Protein AF-A0A7S3YVE0-F1 (afdb_monomer_lite)

Foldseek 3Di:
DDDDDDDDPPPPPDDDVCVVCLVPCCLQDLVSLLVVLVVVLVVVVVPDDVQLVDDPPDDPVSVVVSLVVSLVSSLVSLLLSLVVSVVSPHDPVSSLVSSVVVCVVSVHDPVSNVVSVVSNVVVPDDPPPDPDDDPPPPQPPDRPPPDPDDPPDDDDDDDDDDDDDDDDDDDDDDDDDDDDDDDD

InterPro domains:
  IPR039872 Uncharacterized protein KIAA0513 [PTHR13663] (9-118)

Organism: NCBI:txid91324

Sequence (184 aa):
AEGGGGQSDEKEKKVFLQRLIKPHPIWKDSRFWNQSIHETFAAELARLPKAQLTHRWCTDEEQAEALGLQQKMLFGVLASFQHNMRGFGLDAVTTQSIINGVCEVYNMDDTQIKTLVSLAELAKSPSSHRASNTNDDDYKAGMILETVRDPNETPRVSKGAEDGTKDGGTPVVSAVPAVPAREG

Radius of gyration: 26.63 Å; chains: 1; bounding box: 78×43×83 Å

Structure (mmCIF, N/CA/C/O backbone):
data_AF-A0A7S3YVE0-F1
#
_entry.id   AF-A0A7S3YVE0-F1
#
loop_
_atom_site.group_PDB
_atom_site.id
_atom_site.type_symbol
_atom_site.label_atom_id
_atom_site.label_alt_id
_atom_site.label_comp_id
_atom_site.label_asym_id
_atom_site.label_entity_id
_atom_site.label_seq_id
_atom_site.pdbx_PDB_ins_code
_atom_site.Cartn_x
_atom_site.Cartn_y
_atom_site.Cartn_z
_atom_site.occupancy
_atom_site.B_iso_or_equiv
_atom_site.auth_seq_id
_atom_site.auth_comp_id
_atom_site.auth_asym_id
_atom_site.auth_atom_id
_atom_site.pdbx_PDB_model_num
ATOM 1 N N . ALA A 1 1 ? -64.306 1.620 29.312 1.00 37.78 1 ALA A N 1
ATOM 2 C CA . ALA A 1 1 ? -63.675 1.710 27.985 1.00 37.78 1 ALA A CA 1
ATOM 3 C C . ALA A 1 1 ? -62.620 2.804 28.092 1.00 37.78 1 ALA A C 1
ATOM 5 O O . ALA A 1 1 ? -62.988 3.965 28.189 1.00 37.78 1 ALA A O 1
ATOM 6 N N . GLU A 1 2 ? -61.371 2.496 28.458 1.00 39.56 2 GLU A N 1
ATOM 7 C CA . GLU A 1 2 ? -60.354 1.798 27.632 1.00 39.56 2 GLU A CA 1
ATOM 8 C C . GLU A 1 2 ? -60.203 2.493 26.275 1.00 39.56 2 GLU A C 1
ATOM 10 O O . GLU A 1 2 ? -61.189 2.667 25.575 1.00 39.56 2 GLU A O 1
ATOM 15 N N . GLY A 1 3 ? -59.044 2.925 25.802 1.00 36.84 3 GLY A N 1
ATOM 16 C CA . GLY A 1 3 ? -57.682 2.957 26.310 1.00 36.84 3 GLY A CA 1
ATOM 17 C C . GLY A 1 3 ? -56.897 3.696 25.223 1.00 36.84 3 GLY A C 1
ATOM 18 O O . GLY A 1 3 ? -56.950 3.311 24.057 1.00 36.84 3 GLY A O 1
ATOM 19 N N . GLY A 1 4 ? -56.262 4.816 25.567 1.00 34.88 4 GLY A N 1
ATOM 20 C CA . GLY A 1 4 ? -55.491 5.625 24.623 1.00 34.88 4 GLY A CA 1
ATOM 21 C C . GLY A 1 4 ? -54.134 4.982 24.370 1.00 34.88 4 GLY A C 1
ATOM 22 O O . GLY A 1 4 ? -53.184 5.249 25.101 1.00 34.88 4 GLY A O 1
ATOM 23 N N . GLY A 1 5 ? -54.059 4.101 23.373 1.00 35.88 5 GLY A N 1
ATOM 24 C CA . GLY A 1 5 ? -52.810 3.500 22.915 1.00 35.88 5 GLY A CA 1
ATOM 25 C C . GLY A 1 5 ? -51.939 4.537 22.214 1.00 35.88 5 GLY A C 1
ATOM 26 O O . GLY A 1 5 ? -52.222 4.931 21.085 1.00 35.88 5 GLY A O 1
ATOM 27 N N . GLY A 1 6 ? -50.877 4.975 22.890 1.00 41.22 6 GLY A N 1
ATOM 28 C CA . GLY A 1 6 ? -49.778 5.696 22.264 1.00 41.22 6 GLY A CA 1
ATOM 29 C C . GLY A 1 6 ? -49.027 4.764 21.318 1.00 41.22 6 GLY A C 1
ATOM 30 O O . GLY A 1 6 ? -48.371 3.827 21.763 1.00 41.22 6 GLY A O 1
ATOM 31 N N . GLN A 1 7 ? -49.117 5.022 20.017 1.00 39.91 7 GLN A N 1
ATOM 32 C CA . GLN A 1 7 ? -48.156 4.498 19.054 1.00 39.91 7 GLN A CA 1
ATOM 33 C C . GLN A 1 7 ? -46.976 5.464 19.015 1.00 39.91 7 GLN A C 1
ATOM 35 O O . GLN A 1 7 ? -47.023 6.524 18.398 1.00 39.91 7 GLN A O 1
ATOM 40 N N . SER A 1 8 ? -45.926 5.114 19.751 1.00 42.72 8 SER A N 1
ATOM 41 C CA . SER A 1 8 ? -44.599 5.677 19.559 1.00 42.72 8 SER A CA 1
ATOM 42 C C . SER A 1 8 ? -44.063 5.200 18.211 1.00 42.72 8 SER A C 1
ATOM 44 O O . SER A 1 8 ? -43.774 4.015 18.048 1.00 42.72 8 SER A O 1
ATOM 46 N N . ASP A 1 9 ? -43.919 6.128 17.266 1.00 45.88 9 ASP A N 1
ATOM 47 C CA . ASP A 1 9 ? -43.074 5.985 16.081 1.00 45.88 9 ASP A CA 1
ATOM 48 C C . ASP A 1 9 ? -41.618 5.729 16.520 1.00 45.88 9 ASP A C 1
ATOM 50 O O . ASP A 1 9 ? -40.796 6.648 16.615 1.00 45.88 9 ASP A O 1
ATOM 54 N N . GLU A 1 10 ? -41.266 4.473 16.803 1.00 52.66 10 GLU A N 1
ATOM 55 C CA . GLU A 1 10 ? -39.871 4.036 16.815 1.00 52.66 10 GLU A CA 1
ATOM 56 C C . GLU A 1 10 ? -39.367 4.040 15.371 1.00 52.66 10 GLU A C 1
ATOM 58 O O . GLU A 1 10 ? -39.372 3.038 14.663 1.00 52.66 10 GLU A O 1
ATOM 63 N N . LYS A 1 11 ? -38.931 5.217 14.914 1.00 57.25 11 LYS A N 1
ATOM 64 C CA . LYS A 1 11 ? -38.094 5.344 13.722 1.00 57.25 11 LYS A CA 1
ATOM 65 C C . LYS A 1 11 ? -36.897 4.415 13.905 1.00 57.25 11 LYS A C 1
ATOM 67 O O . LYS A 1 11 ? -36.036 4.701 14.740 1.00 57.25 11 LYS A O 1
ATOM 72 N N . GLU A 1 12 ? -36.846 3.330 13.134 1.00 62.41 12 GLU A N 1
ATOM 73 C CA . GLU A 1 12 ? -35.699 2.427 13.068 1.00 62.41 12 GLU A CA 1
ATOM 74 C C . GLU A 1 12 ? -34.417 3.256 12.937 1.00 62.41 12 GLU A C 1
ATOM 76 O O . GLU A 1 12 ? -34.160 3.922 11.926 1.00 62.41 12 GLU A O 1
ATOM 81 N N . LYS A 1 13 ? -33.622 3.279 14.008 1.00 73.62 13 LYS A N 1
ATOM 82 C CA . LYS A 1 13 ? -32.358 4.006 14.024 1.00 73.62 13 LYS A CA 1
ATOM 83 C C . LYS A 1 13 ? -31.424 3.300 13.051 1.00 73.62 13 LYS A C 1
ATOM 85 O O . LYS A 1 13 ? -30.940 2.209 13.337 1.00 73.62 13 LYS A O 1
ATOM 90 N N . LYS A 1 14 ? -31.165 3.922 11.901 1.00 79.38 14 LYS A N 1
ATOM 91 C CA . LYS A 1 14 ? -30.161 3.447 10.943 1.00 79.38 14 LYS A CA 1
ATOM 92 C C . LYS A 1 14 ? -28.802 3.426 11.640 1.00 79.38 14 LYS A C 1
ATOM 94 O O . LYS A 1 14 ? -28.252 4.476 11.962 1.00 79.38 14 LYS A O 1
ATOM 99 N N . VAL A 1 15 ? -28.274 2.233 11.893 1.00 78.25 15 VAL A N 1
ATOM 100 C CA . VAL A 1 15 ? -26.934 2.049 12.458 1.00 78.25 15 VAL A CA 1
ATOM 101 C C . VAL A 1 15 ? -25.940 1.914 11.311 1.00 78.25 15 VAL A C 1
ATOM 103 O O . VAL A 1 15 ? -26.127 1.100 10.409 1.00 78.25 15 VAL A O 1
ATOM 106 N N . PHE A 1 16 ? -24.864 2.698 11.339 1.00 82.56 16 PHE A N 1
ATOM 107 C CA . PHE A 1 16 ? -23.784 2.559 10.365 1.00 82.56 16 PHE A CA 1
ATOM 108 C C . PHE A 1 16 ? -23.050 1.231 10.563 1.00 82.56 16 PHE A C 1
ATOM 110 O O . PHE A 1 16 ? -22.557 0.953 11.658 1.00 82.56 16 PHE A O 1
ATOM 117 N N . LEU A 1 17 ? -22.908 0.441 9.493 1.00 85.69 17 LEU A N 1
ATOM 118 C CA . LEU A 1 17 ? -22.231 -0.861 9.531 1.00 85.69 17 LEU A CA 1
ATOM 119 C C . LEU A 1 17 ? -20.812 -0.757 10.104 1.00 85.69 17 LEU A C 1
ATOM 121 O O . LEU A 1 17 ? -20.405 -1.603 10.896 1.00 85.69 17 LEU A O 1
ATOM 125 N N . GLN A 1 18 ? -20.097 0.325 9.780 1.00 82.12 18 GLN A N 1
ATOM 126 C CA . GLN A 1 18 ? -18.763 0.605 10.310 1.00 82.12 18 GLN A CA 1
ATOM 127 C C . GLN A 1 18 ? -18.720 0.537 11.845 1.00 82.12 18 GLN A C 1
ATOM 129 O O . GLN A 1 18 ? -17.766 -0.001 12.397 1.00 82.12 18 GLN A O 1
ATOM 134 N N . ARG A 1 19 ? -19.759 1.015 12.545 1.00 85.00 19 ARG A N 1
ATOM 135 C CA . ARG A 1 19 ? -19.833 0.977 14.015 1.00 85.00 19 ARG A CA 1
ATOM 136 C C . ARG A 1 19 ? -19.861 -0.453 14.552 1.00 85.00 19 ARG A C 1
ATOM 138 O O . ARG A 1 19 ? -19.283 -0.714 15.601 1.00 85.00 19 ARG A O 1
ATOM 145 N N . LEU A 1 20 ? -20.521 -1.357 13.833 1.00 88.75 20 LEU A N 1
ATOM 146 C CA . LEU A 1 20 ? -20.662 -2.758 14.221 1.00 88.75 20 LEU A CA 1
ATOM 147 C C . LEU A 1 20 ? -19.402 -3.566 13.904 1.00 88.75 20 LEU A C 1
ATOM 149 O O . LEU A 1 20 ? -19.014 -4.419 14.694 1.00 88.75 20 LEU A O 1
ATOM 153 N N . ILE A 1 21 ? -18.741 -3.277 12.779 1.00 90.19 21 ILE A N 1
ATOM 154 C CA . ILE A 1 21 ? -17.560 -4.038 12.349 1.00 90.19 21 ILE A CA 1
ATOM 155 C C . ILE A 1 21 ? -16.259 -3.508 12.950 1.00 90.19 21 ILE A C 1
ATOM 157 O O . ILE A 1 21 ? -15.350 -4.296 13.172 1.00 90.19 21 ILE A O 1
ATOM 161 N N . LYS A 1 22 ? -16.146 -2.208 13.259 1.00 88.81 22 LYS A N 1
ATOM 162 C CA . LYS A 1 22 ? -14.911 -1.592 13.776 1.00 88.81 22 LYS A CA 1
ATOM 163 C C . LYS A 1 22 ? -14.292 -2.277 15.008 1.00 88.81 22 LYS A C 1
ATOM 165 O O . LYS A 1 22 ? -13.065 -2.348 15.044 1.00 88.81 22 LYS A O 1
ATOM 170 N N . PRO A 1 23 ? -15.050 -2.788 15.999 1.00 91.62 23 PRO A N 1
ATOM 171 C CA . PRO A 1 23 ? -14.453 -3.489 17.138 1.00 91.62 23 PRO A CA 1
ATOM 172 C C . PRO A 1 23 ? -13.954 -4.908 16.815 1.00 91.62 23 PRO A C 1
ATOM 174 O O . PRO A 1 23 ? -13.369 -5.544 17.688 1.00 91.62 23 PRO A O 1
ATOM 177 N N . HIS A 1 24 ? -14.169 -5.426 15.601 1.00 94.38 24 HIS A N 1
ATOM 178 C CA . HIS A 1 24 ? -13.765 -6.785 15.251 1.00 94.38 24 HIS A CA 1
ATOM 179 C C . HIS A 1 24 ? -12.229 -6.951 15.320 1.00 94.38 24 HIS A C 1
ATOM 181 O O . HIS A 1 24 ? -11.494 -6.128 14.768 1.00 94.38 24 HIS A O 1
ATOM 187 N N . PRO A 1 25 ? -11.707 -8.018 15.952 1.00 93.31 25 PRO A N 1
ATOM 188 C CA . PRO A 1 25 ? -10.269 -8.176 16.186 1.00 93.31 25 PRO A CA 1
ATOM 189 C C . PRO A 1 25 ? -9.444 -8.353 14.906 1.00 93.31 25 PRO A C 1
ATOM 191 O O . PRO A 1 25 ? -8.255 -8.050 14.914 1.00 93.31 25 PRO A O 1
ATOM 194 N N . ILE A 1 26 ? -10.066 -8.778 13.798 1.00 94.88 26 ILE A N 1
ATOM 195 C CA . ILE A 1 26 ? -9.387 -8.941 12.497 1.00 94.88 26 ILE A CA 1
ATOM 196 C C . ILE A 1 26 ? -8.657 -7.671 12.045 1.00 94.88 26 ILE A C 1
ATOM 198 O O . ILE A 1 26 ? -7.596 -7.753 11.442 1.00 94.88 26 ILE A O 1
ATOM 202 N N . TRP A 1 27 ? -9.165 -6.486 12.404 1.00 93.69 27 TRP A N 1
ATOM 203 C CA . TRP A 1 27 ? -8.543 -5.218 12.024 1.00 93.69 27 TRP A CA 1
ATOM 204 C C . TRP A 1 27 ? -7.235 -4.931 12.763 1.00 93.69 27 TRP A C 1
ATOM 206 O O . TRP A 1 27 ? -6.524 -3.996 12.399 1.00 93.69 27 TRP A O 1
ATOM 216 N N . LYS A 1 28 ? -6.921 -5.693 13.815 1.00 92.88 28 LYS A N 1
ATOM 217 C CA . LYS A 1 28 ? -5.640 -5.623 14.529 1.00 92.88 28 LYS A CA 1
ATOM 218 C C . LYS A 1 28 ? -4.609 -6.601 13.974 1.00 92.88 28 LYS A C 1
ATOM 220 O O . LYS A 1 28 ? -3.453 -6.537 14.374 1.00 92.88 28 LYS A O 1
ATOM 225 N N . ASP A 1 29 ? -5.014 -7.501 13.081 1.00 94.62 29 ASP A N 1
ATOM 226 C CA . ASP A 1 29 ? -4.124 -8.500 12.508 1.00 94.62 29 ASP A CA 1
ATOM 227 C C . ASP A 1 29 ? -3.358 -7.925 11.309 1.00 94.62 29 ASP A C 1
ATOM 229 O O . ASP A 1 29 ? -3.926 -7.619 10.259 1.00 94.62 29 ASP A O 1
ATOM 233 N N . SER A 1 30 ? -2.037 -7.813 11.439 1.00 94.25 30 SER A N 1
ATOM 234 C CA . SER A 1 30 ? -1.158 -7.368 10.354 1.00 94.25 30 SER A CA 1
ATOM 235 C C . SER A 1 30 ? -1.183 -8.302 9.142 1.00 94.25 30 SER A C 1
ATOM 237 O O . SER A 1 30 ? -0.940 -7.853 8.023 1.00 94.25 30 SER A O 1
ATOM 239 N N . ARG A 1 31 ? -1.460 -9.600 9.326 1.00 95.94 31 ARG A N 1
ATOM 240 C CA . ARG A 1 31 ? -1.529 -10.570 8.219 1.00 95.94 31 ARG A CA 1
ATOM 241 C C . ARG A 1 31 ? -2.711 -10.272 7.313 1.00 95.94 31 ARG A C 1
ATOM 243 O O . ARG A 1 31 ? -2.557 -10.300 6.097 1.00 95.94 31 ARG A O 1
ATOM 250 N N . PHE A 1 32 ? -3.851 -9.927 7.910 1.00 96.44 32 PHE A N 1
ATOM 251 C CA . PHE A 1 32 ? -5.038 -9.514 7.174 1.00 96.44 32 PHE A CA 1
ATOM 252 C C . PHE A 1 32 ? -4.737 -8.307 6.280 1.00 96.44 32 PHE A C 1
ATOM 254 O O . PHE A 1 32 ? -5.033 -8.337 5.087 1.00 96.44 32 PHE A O 1
ATOM 261 N N . TRP A 1 33 ? -4.099 -7.270 6.828 1.00 96.62 33 TRP A N 1
ATOM 262 C CA . TRP A 1 33 ? -3.783 -6.060 6.069 1.00 96.62 33 TRP A CA 1
ATOM 263 C C . TRP A 1 33 ? -2.762 -6.301 4.958 1.00 96.62 33 TRP A C 1
ATOM 265 O O . TRP A 1 33 ? -2.994 -5.865 3.836 1.00 96.62 33 TRP A O 1
ATOM 275 N N . ASN A 1 34 ? -1.683 -7.041 5.234 1.00 95.56 34 ASN A N 1
ATOM 276 C CA . ASN A 1 34 ? -0.702 -7.405 4.206 1.00 95.56 34 ASN A CA 1
ATOM 277 C C . ASN A 1 34 ? -1.353 -8.176 3.052 1.00 95.56 34 ASN A C 1
ATOM 279 O O . ASN A 1 34 ? -1.157 -7.831 1.888 1.00 95.56 34 ASN A O 1
ATOM 283 N N . GLN A 1 35 ? -2.166 -9.184 3.375 1.00 96.56 35 GLN A N 1
ATOM 284 C CA . GLN A 1 35 ? -2.857 -9.976 2.364 1.00 96.56 35 GLN A CA 1
ATOM 285 C C . GLN A 1 35 ? -3.834 -9.115 1.555 1.00 96.56 35 GLN A C 1
ATOM 287 O O . GLN A 1 35 ? -3.821 -9.160 0.329 1.00 96.56 35 GLN A O 1
ATOM 292 N N . SER A 1 36 ? -4.616 -8.270 2.230 1.00 97.12 36 SER A N 1
ATOM 293 C CA . SER A 1 36 ? -5.595 -7.389 1.584 1.00 97.12 36 SER A CA 1
ATOM 294 C C . SER A 1 36 ? -4.939 -6.382 0.635 1.00 97.12 36 SER A C 1
ATOM 296 O O . SER A 1 36 ? -5.474 -6.122 -0.442 1.00 97.12 36 SER A O 1
ATOM 298 N N . ILE A 1 37 ? -3.779 -5.825 1.006 1.00 96.69 37 ILE A N 1
ATOM 299 C CA . ILE A 1 37 ? -3.008 -4.917 0.145 1.00 96.69 37 ILE A CA 1
ATOM 300 C C . ILE A 1 37 ? -2.551 -5.653 -1.114 1.00 96.69 37 ILE A C 1
ATOM 302 O O . ILE A 1 37 ? -2.767 -5.157 -2.218 1.00 96.69 37 ILE A O 1
ATOM 306 N N . HIS A 1 38 ? -1.954 -6.839 -0.964 1.00 95.06 38 HIS A N 1
ATOM 307 C CA . HIS A 1 38 ? -1.469 -7.618 -2.102 1.00 95.06 38 HIS A CA 1
ATOM 308 C C . HIS A 1 38 ? -2.600 -8.061 -3.032 1.00 95.06 38 HIS A C 1
ATOM 310 O O . HIS A 1 38 ? -2.461 -7.945 -4.246 1.00 95.06 38 HIS A O 1
ATOM 316 N N . GLU A 1 39 ? -3.724 -8.524 -2.486 1.00 96.44 39 GLU A N 1
ATOM 317 C CA . GLU A 1 39 ? -4.894 -8.916 -3.277 1.00 96.44 39 GLU A CA 1
ATOM 318 C C . GLU A 1 39 ? -5.491 -7.729 -4.033 1.00 96.44 39 GLU A C 1
ATOM 320 O O . GLU A 1 39 ? -5.766 -7.836 -5.228 1.00 96.44 39 GLU A O 1
ATOM 325 N N . THR A 1 40 ? -5.638 -6.583 -3.362 1.00 95.88 40 THR A N 1
ATOM 326 C CA . THR A 1 40 ? -6.159 -5.364 -3.992 1.00 95.88 40 THR A CA 1
ATOM 327 C C . THR A 1 40 ? -5.226 -4.896 -5.100 1.00 95.88 40 THR A C 1
ATOM 329 O O . THR A 1 40 ? -5.669 -4.654 -6.218 1.00 95.88 40 THR A O 1
ATOM 332 N N . PHE A 1 41 ? -3.921 -4.823 -4.831 1.00 94.25 41 PHE A N 1
ATOM 333 C CA . PHE A 1 41 ? -2.957 -4.380 -5.829 1.00 94.25 41 PHE A CA 1
ATOM 334 C C . PHE A 1 41 ? -2.871 -5.344 -7.018 1.00 94.25 41 PHE A C 1
ATOM 336 O O . PHE A 1 41 ? -2.856 -4.902 -8.162 1.00 94.25 41 PHE A O 1
ATOM 343 N N . ALA A 1 42 ? -2.902 -6.658 -6.784 1.00 92.00 42 ALA A N 1
ATOM 344 C CA . ALA A 1 42 ? -2.946 -7.647 -7.858 1.00 92.00 42 ALA A CA 1
ATOM 345 C C . ALA A 1 42 ? -4.210 -7.508 -8.726 1.00 92.00 42 ALA A C 1
ATOM 347 O O . ALA A 1 42 ? -4.130 -7.634 -9.949 1.00 92.00 42 ALA A O 1
ATOM 348 N N . ALA A 1 43 ? -5.364 -7.223 -8.113 1.00 93.06 43 ALA A N 1
ATOM 349 C CA . ALA A 1 43 ? -6.601 -6.959 -8.841 1.00 93.06 43 ALA A CA 1
ATOM 350 C C . ALA A 1 43 ? -6.507 -5.679 -9.690 1.00 93.06 43 ALA A C 1
ATOM 352 O O . ALA A 1 43 ? -6.934 -5.687 -10.845 1.00 93.06 43 ALA A O 1
ATOM 353 N N . GLU A 1 44 ? -5.901 -4.614 -9.160 1.00 91.38 44 GLU A N 1
ATOM 354 C CA . GLU A 1 44 ? -5.658 -3.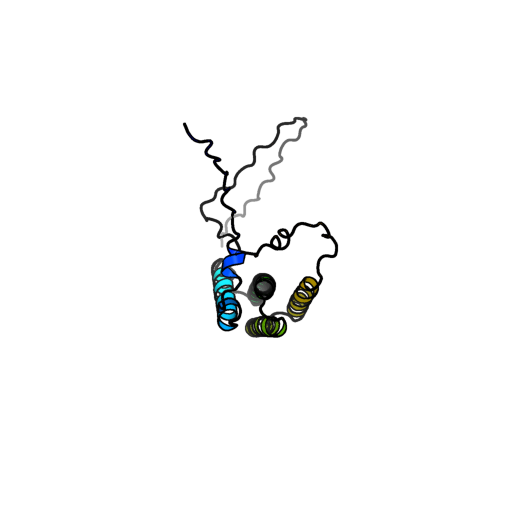374 -9.904 1.00 91.38 44 GLU A CA 1
ATOM 355 C C . GLU A 1 44 ? -4.705 -3.586 -11.085 1.00 91.38 44 GLU A C 1
ATOM 357 O O . GLU A 1 44 ? -4.988 -3.160 -12.206 1.00 91.38 44 GLU A O 1
ATOM 362 N N . LEU A 1 45 ? -3.628 -4.348 -10.889 1.00 89.44 45 LEU A N 1
ATOM 363 C CA . LEU A 1 45 ? -2.734 -4.729 -11.980 1.00 89.44 45 LEU A CA 1
ATOM 364 C C . LEU A 1 45 ? -3.469 -5.529 -13.058 1.00 89.44 45 LEU A C 1
ATOM 366 O O . LEU A 1 45 ? -3.283 -5.267 -14.242 1.00 89.44 45 LEU A O 1
ATOM 370 N N . ALA A 1 46 ? -4.343 -6.463 -12.677 1.00 88.88 46 ALA A N 1
ATOM 371 C CA . ALA A 1 46 ? -5.112 -7.264 -13.628 1.00 88.88 46 ALA A CA 1
ATOM 372 C C . ALA A 1 46 ? -6.095 -6.437 -14.480 1.00 88.88 46 ALA A C 1
ATOM 374 O O . ALA A 1 46 ? -6.505 -6.899 -15.548 1.00 88.88 46 ALA A O 1
ATOM 375 N N . ARG A 1 47 ? -6.469 -5.229 -14.033 1.00 87.31 47 ARG A N 1
ATOM 376 C CA . ARG A 1 47 ? -7.293 -4.283 -14.803 1.00 87.31 47 ARG A CA 1
ATOM 377 C C . ARG A 1 47 ? -6.501 -3.516 -15.854 1.00 87.31 47 ARG A C 1
ATOM 379 O O . ARG A 1 47 ? -7.105 -3.002 -16.798 1.00 87.31 47 ARG A O 1
ATOM 386 N N . LEU A 1 48 ? -5.178 -3.435 -15.721 1.00 83.44 48 LEU A N 1
ATOM 387 C CA . LEU A 1 48 ? -4.351 -2.790 -16.729 1.00 83.44 48 LEU A CA 1
ATOM 388 C C . LEU A 1 48 ? -4.304 -3.644 -18.003 1.00 83.44 48 LEU A C 1
ATOM 390 O O . LEU A 1 48 ? -4.200 -4.875 -17.937 1.00 83.44 48 LEU A O 1
ATOM 394 N N . PRO A 1 49 ? -4.345 -3.017 -19.192 1.00 80.06 49 PRO A N 1
ATOM 395 C CA . PRO A 1 49 ? -4.065 -3.714 -20.434 1.00 80.06 49 PRO A CA 1
ATOM 396 C C . PRO A 1 49 ? -2.738 -4.460 -20.322 1.00 80.06 49 PRO A C 1
ATOM 398 O O . PRO A 1 49 ? -1.740 -3.883 -19.900 1.00 80.06 49 PRO A O 1
ATOM 401 N N . LYS A 1 50 ? -2.691 -5.724 -20.759 1.00 67.75 50 LYS A N 1
ATOM 402 C CA . LYS A 1 50 ? -1.464 -6.534 -20.681 1.00 67.75 50 LYS A CA 1
ATOM 403 C C . LYS A 1 50 ? -0.261 -5.844 -21.320 1.00 67.75 50 LYS A C 1
ATOM 405 O O . LYS A 1 50 ? 0.842 -6.074 -20.863 1.00 67.75 50 LYS A O 1
ATOM 410 N N . ALA A 1 51 ? -0.455 -5.010 -22.343 1.00 59.34 51 ALA A N 1
ATOM 411 C CA . ALA A 1 51 ? 0.615 -4.220 -22.961 1.00 59.34 51 ALA A CA 1
ATOM 412 C C . ALA A 1 51 ? 1.329 -3.268 -21.975 1.00 59.34 51 ALA A C 1
ATOM 414 O O . ALA A 1 51 ? 2.496 -2.967 -22.171 1.00 59.34 51 ALA A O 1
ATOM 415 N N . GLN A 1 52 ? 0.648 -2.843 -20.906 1.00 64.25 52 GLN A N 1
ATOM 416 C CA . GLN A 1 52 ? 1.187 -2.002 -19.830 1.00 64.25 52 GLN A CA 1
ATOM 417 C C . GLN A 1 52 ? 1.836 -2.826 -18.704 1.00 64.25 52 GLN A C 1
ATOM 419 O O . GLN A 1 52 ? 2.473 -2.269 -17.818 1.00 64.25 52 GLN A O 1
ATOM 424 N N . LEU A 1 53 ? 1.685 -4.154 -18.731 1.00 65.69 53 LEU A N 1
ATOM 425 C CA . LEU A 1 53 ? 2.346 -5.106 -17.840 1.00 65.69 53 LEU A CA 1
ATOM 426 C C . LEU A 1 53 ? 3.509 -5.734 -18.620 1.00 65.69 53 LEU A C 1
ATOM 428 O O . LEU A 1 53 ? 3.368 -6.824 -19.166 1.00 65.69 53 LEU A O 1
ATOM 432 N N . THR A 1 54 ? 4.591 -4.964 -18.762 1.00 63.69 54 THR A N 1
ATOM 433 C CA . THR A 1 54 ? 5.935 -5.370 -19.227 1.00 63.69 54 THR A CA 1
ATOM 434 C C . THR A 1 54 ? 6.002 -6.676 -20.039 1.00 63.69 54 THR A C 1
ATOM 436 O O . THR A 1 54 ? 6.171 -7.774 -19.506 1.00 63.69 54 THR A O 1
ATOM 439 N N . HIS A 1 55 ? 5.923 -6.578 -21.371 1.00 65.50 55 HIS A N 1
ATOM 440 C CA . HIS A 1 55 ? 6.214 -7.725 -22.241 1.00 65.50 55 HIS A CA 1
ATOM 441 C C . HIS A 1 55 ? 7.716 -7.874 -22.454 1.00 65.50 55 HIS A C 1
ATOM 443 O O . HIS A 1 55 ? 8.449 -6.894 -22.513 1.00 65.50 55 HIS A O 1
ATOM 449 N N . ARG A 1 56 ? 8.166 -9.110 -22.702 1.00 67.44 56 ARG A N 1
ATOM 450 C CA . ARG A 1 56 ? 9.568 -9.429 -23.043 1.00 67.44 56 ARG A CA 1
ATOM 451 C C . ARG A 1 56 ? 10.085 -8.706 -24.303 1.00 67.44 56 ARG A C 1
ATOM 453 O O . ARG A 1 56 ? 11.281 -8.721 -24.560 1.00 67.44 56 ARG A O 1
ATOM 460 N N . TRP A 1 57 ? 9.187 -8.119 -25.092 1.00 72.94 57 TRP A N 1
ATOM 461 C CA . TRP A 1 57 ? 9.485 -7.418 -26.343 1.00 72.94 57 TRP A CA 1
ATOM 462 C C . TRP A 1 57 ? 9.442 -5.886 -26.211 1.00 72.94 57 TRP A C 1
ATOM 464 O O . TRP A 1 57 ? 9.657 -5.210 -27.210 1.00 72.94 57 TRP A O 1
ATOM 474 N N . CYS A 1 58 ? 9.134 -5.351 -25.023 1.00 78.56 58 CYS A N 1
ATOM 475 C CA . CYS A 1 58 ? 9.116 -3.910 -24.763 1.00 78.56 58 CYS A CA 1
ATOM 476 C C . CYS A 1 58 ? 10.535 -3.345 -24.648 1.00 78.56 58 CYS A C 1
ATOM 478 O O . CYS A 1 58 ? 11.426 -4.034 -24.138 1.00 78.56 58 CYS A O 1
ATOM 480 N N . THR A 1 59 ? 10.723 -2.090 -25.066 1.00 84.94 59 THR A N 1
ATOM 481 C CA . THR A 1 59 ? 11.994 -1.373 -24.873 1.00 84.94 59 THR A CA 1
ATOM 482 C C . THR A 1 59 ? 12.245 -1.078 -23.394 1.00 84.94 59 THR A C 1
ATOM 484 O O . THR A 1 59 ? 11.332 -1.153 -22.566 1.00 84.94 59 THR A O 1
ATOM 487 N N . ASP A 1 60 ? 13.484 -0.728 -23.050 1.00 87.06 60 ASP A N 1
ATOM 488 C CA . ASP A 1 60 ? 13.839 -0.358 -21.679 1.00 87.06 60 ASP A CA 1
ATOM 489 C C . ASP A 1 60 ? 13.030 0.863 -21.200 1.00 87.06 60 ASP A C 1
ATOM 491 O O . ASP A 1 60 ? 12.608 0.907 -20.043 1.00 87.06 60 ASP A O 1
ATOM 495 N N . GLU A 1 61 ? 12.736 1.825 -22.088 1.00 86.38 61 GLU A N 1
ATOM 496 C CA . GLU A 1 61 ? 1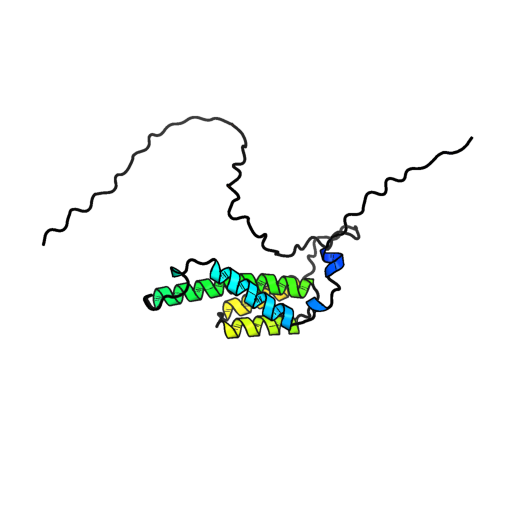1.884 2.974 -21.759 1.00 86.38 61 GLU A CA 1
ATOM 497 C C . GLU A 1 61 ? 10.439 2.563 -21.457 1.00 86.38 61 GLU A C 1
ATOM 499 O O . GLU A 1 61 ? 9.871 3.012 -20.461 1.00 86.38 61 GLU A O 1
ATOM 504 N N . GLU A 1 62 ? 9.847 1.687 -22.272 1.00 84.06 62 GLU A N 1
ATOM 505 C CA . GLU A 1 62 ? 8.482 1.188 -22.059 1.00 84.06 62 GLU A CA 1
ATOM 506 C C . GLU A 1 62 ? 8.380 0.373 -20.761 1.00 84.06 62 GLU A C 1
ATOM 508 O O . GLU A 1 62 ? 7.386 0.455 -20.034 1.00 84.06 62 GLU A O 1
ATOM 513 N N . GLN A 1 63 ? 9.423 -0.395 -20.432 1.00 84.31 63 GLN A N 1
ATOM 514 C CA . GLN A 1 63 ? 9.491 -1.128 -19.170 1.00 84.31 63 GLN A CA 1
ATOM 515 C C . GLN A 1 63 ? 9.597 -0.187 -17.965 1.00 84.31 63 GLN A C 1
ATOM 517 O O . GLN A 1 63 ? 8.917 -0.402 -16.959 1.00 84.31 63 GLN A O 1
ATOM 522 N N . ALA A 1 64 ? 10.407 0.869 -18.067 1.00 86.88 64 ALA A N 1
ATOM 523 C CA . ALA A 1 64 ? 10.527 1.881 -17.024 1.00 86.88 64 ALA A CA 1
ATOM 524 C C . ALA A 1 64 ? 9.215 2.661 -16.827 1.00 86.88 64 ALA A C 1
ATOM 526 O O . ALA A 1 64 ? 8.815 2.920 -15.690 1.00 86.88 64 ALA A O 1
ATOM 527 N N . GLU A 1 65 ? 8.509 2.993 -17.911 1.00 86.88 65 GLU A N 1
ATOM 528 C CA . GLU A 1 65 ? 7.200 3.647 -17.842 1.00 86.88 65 GLU A CA 1
ATOM 529 C C . GLU A 1 65 ? 6.157 2.752 -17.160 1.00 86.88 65 GLU A C 1
ATOM 531 O O . GLU A 1 65 ? 5.455 3.204 -16.248 1.00 86.88 65 GLU A O 1
ATOM 536 N N . ALA A 1 66 ? 6.096 1.474 -17.544 1.00 85.50 66 ALA A N 1
ATOM 537 C CA . ALA A 1 66 ? 5.217 0.489 -16.922 1.00 85.50 66 ALA A CA 1
ATOM 538 C C . ALA A 1 66 ? 5.493 0.350 -15.417 1.00 85.50 66 ALA A C 1
ATOM 540 O O . ALA A 1 66 ? 4.559 0.396 -14.613 1.00 85.50 66 ALA A O 1
ATOM 541 N N . LEU A 1 67 ? 6.765 0.258 -15.014 1.00 86.94 67 LEU A N 1
ATOM 542 C CA . LEU A 1 67 ? 7.145 0.213 -13.601 1.00 86.94 67 LEU A CA 1
ATOM 543 C C . LEU A 1 67 ? 6.703 1.487 -12.860 1.00 86.94 67 LEU A C 1
ATOM 545 O O . LEU A 1 67 ? 6.116 1.408 -11.779 1.00 86.94 67 LEU A O 1
ATOM 549 N N . GLY A 1 68 ? 6.912 2.662 -13.458 1.00 88.31 68 GLY A N 1
ATOM 550 C CA . GLY A 1 68 ? 6.471 3.931 -12.881 1.00 88.31 68 GLY A CA 1
ATOM 551 C C . GLY A 1 68 ? 4.949 4.020 -12.719 1.00 88.31 68 GLY A C 1
ATOM 552 O O . GLY A 1 68 ? 4.458 4.585 -11.739 1.00 88.31 68 GLY A O 1
ATOM 553 N N . LEU A 1 69 ? 4.178 3.446 -13.646 1.00 88.94 69 LEU A N 1
ATOM 554 C CA . LEU A 1 69 ? 2.723 3.343 -13.524 1.00 88.94 69 LEU A CA 1
ATOM 555 C C . LEU A 1 69 ? 2.322 2.434 -12.354 1.00 88.94 69 LEU A C 1
ATOM 557 O O . LEU A 1 69 ? 1.475 2.819 -11.545 1.00 88.94 69 LEU A O 1
ATOM 561 N N . GLN A 1 70 ? 2.962 1.269 -12.228 1.00 90.25 70 GLN A N 1
ATOM 562 C CA . GLN A 1 70 ? 2.722 0.334 -11.125 1.00 90.25 70 GLN A CA 1
ATOM 563 C C . GLN A 1 70 ? 3.012 0.977 -9.764 1.00 90.25 70 GLN A C 1
ATOM 565 O O . GLN A 1 70 ? 2.196 0.867 -8.851 1.00 90.25 70 GLN A O 1
ATOM 570 N N . GLN A 1 71 ? 4.116 1.716 -9.634 1.00 91.06 71 GLN A N 1
ATOM 571 C CA . GLN A 1 71 ? 4.465 2.431 -8.401 1.00 91.06 71 GLN A CA 1
ATOM 572 C C . GLN A 1 71 ? 3.444 3.522 -8.043 1.00 91.06 71 GLN A C 1
ATOM 574 O O . GLN A 1 71 ? 3.079 3.676 -6.878 1.00 91.06 71 GLN A O 1
ATOM 579 N N . LYS A 1 72 ? 2.942 4.282 -9.028 1.00 91.69 72 LYS A N 1
ATOM 580 C CA . LYS A 1 72 ? 1.890 5.297 -8.807 1.00 91.69 72 LYS A CA 1
ATOM 581 C C . LYS A 1 72 ? 0.574 4.667 -8.353 1.00 91.69 72 LYS A C 1
ATOM 583 O O . LYS A 1 72 ? -0.082 5.195 -7.458 1.00 91.69 72 LYS A O 1
ATOM 588 N N . MET A 1 73 ? 0.201 3.541 -8.953 1.00 92.00 73 MET A N 1
ATOM 589 C CA . MET A 1 73 ? -0.980 2.779 -8.559 1.00 92.00 73 MET A CA 1
ATOM 590 C C . MET A 1 73 ? -0.832 2.240 -7.133 1.00 92.00 73 MET A C 1
ATOM 592 O O . MET A 1 73 ? -1.710 2.459 -6.297 1.00 92.00 73 MET A O 1
ATOM 596 N N . LEU A 1 74 ? 0.308 1.614 -6.828 1.00 94.19 74 LEU A N 1
ATOM 597 C CA . LEU A 1 74 ? 0.604 1.103 -5.493 1.00 94.19 74 LEU A CA 1
ATOM 598 C C . LEU A 1 74 ? 0.561 2.217 -4.445 1.00 94.19 74 LEU A C 1
ATOM 600 O O . LEU A 1 74 ? -0.024 2.028 -3.383 1.00 94.19 74 LEU A O 1
ATOM 604 N N . PHE A 1 75 ? 1.099 3.400 -4.753 1.00 94.94 75 PHE A N 1
ATOM 605 C CA . PHE A 1 75 ? 1.010 4.565 -3.874 1.00 94.94 75 PHE A CA 1
ATOM 606 C C . PHE A 1 75 ? -0.445 4.900 -3.503 1.00 94.94 75 PHE A C 1
ATOM 608 O O . PHE A 1 75 ? -0.738 5.127 -2.329 1.00 94.94 75 PHE A O 1
ATOM 615 N N . GLY A 1 76 ? -1.368 4.894 -4.472 1.00 93.31 76 GLY A N 1
ATOM 616 C CA . GLY A 1 76 ? -2.792 5.150 -4.224 1.00 93.31 76 GLY A CA 1
ATOM 617 C C . GLY A 1 76 ? -3.443 4.094 -3.323 1.00 93.31 76 GLY A C 1
ATOM 618 O O . GLY A 1 76 ? -4.168 4.436 -2.380 1.00 93.31 76 GLY A O 1
ATOM 619 N N . VAL A 1 77 ? -3.124 2.818 -3.562 1.00 94.81 77 VAL A N 1
ATOM 620 C CA . VAL A 1 77 ? -3.564 1.698 -2.715 1.00 94.81 77 VAL A CA 1
ATOM 621 C C . VAL A 1 77 ? -3.038 1.885 -1.290 1.00 94.81 77 VAL A C 1
ATOM 623 O O . VAL A 1 77 ? -3.821 1.921 -0.340 1.00 94.81 77 VAL A O 1
ATOM 626 N N . LEU A 1 78 ? -1.730 2.082 -1.125 1.00 95.56 78 LEU A N 1
ATOM 627 C CA . LEU A 1 78 ? -1.089 2.228 0.181 1.00 95.56 78 LEU A CA 1
ATOM 628 C C . LEU A 1 78 ? -1.601 3.443 0.955 1.00 95.56 78 LEU A C 1
ATOM 630 O O . LEU A 1 78 ? -1.857 3.320 2.150 1.00 95.56 78 LEU A O 1
ATOM 634 N N . ALA A 1 79 ? -1.822 4.585 0.301 1.00 93.88 79 ALA A N 1
ATOM 635 C CA . ALA A 1 79 ? -2.390 5.768 0.948 1.00 93.88 79 ALA A CA 1
ATOM 636 C C . ALA A 1 79 ? -3.789 5.486 1.529 1.00 93.88 79 ALA A C 1
ATOM 638 O O . ALA A 1 79 ? -4.081 5.843 2.675 1.00 93.88 79 ALA A O 1
ATOM 639 N N . SER A 1 80 ? -4.631 4.783 0.767 1.00 94.06 80 SER A N 1
ATOM 640 C CA . SER A 1 80 ? -5.983 4.397 1.190 1.00 94.06 80 SER A CA 1
ATOM 641 C C . SER A 1 80 ? -5.947 3.382 2.336 1.00 94.06 80 SER A C 1
ATOM 643 O O . SER A 1 80 ? -6.626 3.549 3.352 1.00 94.06 80 SER A O 1
ATOM 645 N N . PHE A 1 81 ? -5.100 2.357 2.224 1.00 95.50 81 PHE A N 1
ATOM 646 C CA . PHE A 1 81 ? -4.919 1.345 3.264 1.00 95.50 81 PHE A CA 1
ATOM 647 C C . PHE A 1 81 ? -4.327 1.924 4.548 1.00 95.50 81 PHE A C 1
ATOM 649 O O . PHE A 1 81 ? -4.782 1.578 5.635 1.00 95.50 81 PHE A O 1
ATOM 656 N N . GLN A 1 82 ? -3.376 2.850 4.449 1.00 94.44 82 GLN A N 1
ATOM 657 C CA . GLN A 1 82 ? -2.821 3.567 5.592 1.00 94.44 82 GLN A CA 1
ATOM 658 C C . GLN A 1 82 ? -3.904 4.342 6.346 1.00 94.44 82 GLN A C 1
ATOM 660 O O . GLN A 1 82 ? -3.991 4.242 7.571 1.00 94.44 82 GLN A O 1
ATOM 665 N N . HIS A 1 83 ? -4.761 5.075 5.630 1.00 91.75 83 HIS A N 1
ATOM 666 C CA . HIS A 1 83 ? -5.895 5.767 6.238 1.00 91.75 83 HIS A CA 1
ATOM 667 C C . HIS A 1 83 ? -6.849 4.783 6.933 1.00 91.75 83 HIS A C 1
ATOM 669 O O . HIS A 1 83 ? -7.187 4.962 8.107 1.00 91.75 83 HIS A O 1
ATOM 675 N N . ASN A 1 84 ? -7.225 3.704 6.242 1.00 92.56 84 ASN A N 1
ATOM 676 C CA . ASN A 1 84 ? -8.159 2.704 6.755 1.00 92.56 84 ASN A CA 1
ATOM 677 C C . ASN A 1 84 ? -7.605 1.979 7.994 1.00 92.56 84 ASN A C 1
ATOM 679 O O . ASN A 1 84 ? -8.293 1.913 9.013 1.00 92.56 84 ASN A O 1
ATOM 683 N N . MET A 1 85 ? -6.355 1.507 7.961 1.00 93.81 85 MET A N 1
ATOM 684 C CA . MET A 1 85 ? -5.687 0.853 9.096 1.00 93.81 85 MET A CA 1
ATOM 685 C C . MET A 1 85 ? -5.760 1.716 10.359 1.00 93.81 85 MET A C 1
ATOM 687 O O . MET A 1 85 ? -6.172 1.246 11.424 1.00 93.81 85 MET A O 1
ATOM 691 N N . ARG A 1 86 ? -5.455 3.013 10.232 1.00 90.88 86 ARG A N 1
ATOM 692 C CA . ARG A 1 86 ? -5.555 3.969 11.342 1.00 90.88 86 ARG A CA 1
ATOM 693 C C . ARG A 1 86 ? -7.005 4.198 11.773 1.00 90.88 86 ARG A C 1
ATOM 695 O O . ARG A 1 86 ? -7.278 4.219 12.973 1.00 90.88 86 ARG A O 1
ATOM 702 N N . GLY A 1 87 ? -7.944 4.286 10.832 1.00 87.81 87 GLY A N 1
ATOM 703 C CA . GLY A 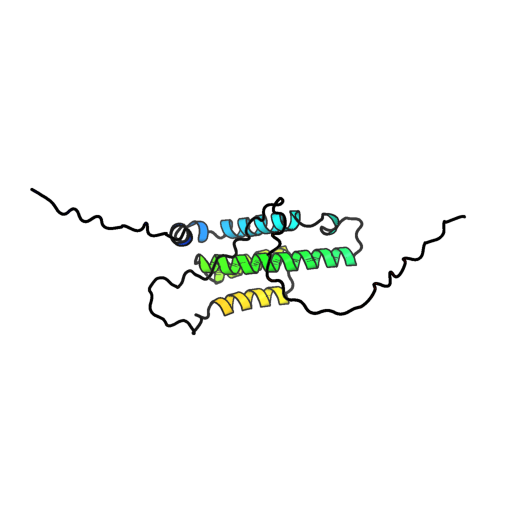1 87 ? -9.381 4.425 11.100 1.00 87.81 87 GLY A CA 1
ATOM 704 C C . GLY A 1 87 ? -9.995 3.247 11.872 1.00 87.81 87 GLY A C 1
ATOM 705 O O . GLY A 1 87 ? -10.873 3.450 12.720 1.00 87.81 87 GLY A O 1
ATOM 706 N N . PHE A 1 88 ? -9.492 2.029 11.649 1.00 90.69 88 PHE A N 1
ATOM 707 C CA . PHE A 1 88 ? -9.841 0.817 12.406 1.00 90.69 88 PHE A CA 1
ATOM 708 C C . PHE A 1 88 ? -8.954 0.588 13.646 1.00 90.69 88 PHE A C 1
ATOM 710 O O . PHE A 1 88 ? -9.105 -0.391 14.385 1.00 90.69 88 PHE A O 1
ATOM 717 N N . GLY A 1 89 ? -8.078 1.545 13.948 1.00 89.25 89 GLY A N 1
ATOM 718 C CA . GLY A 1 89 ? -7.308 1.626 15.182 1.00 89.25 89 GLY A CA 1
ATOM 719 C C . GLY A 1 89 ? -6.098 0.700 15.236 1.00 89.25 89 GLY A C 1
ATOM 720 O O . GLY A 1 89 ? -5.722 0.294 16.336 1.00 89.25 89 GLY A O 1
ATOM 721 N N . LEU A 1 90 ? -5.534 0.305 14.096 1.00 91.56 90 LEU A N 1
ATOM 722 C CA . LEU A 1 90 ? -4.175 -0.229 14.078 1.00 91.56 90 LEU A CA 1
ATOM 723 C C . LEU A 1 90 ? -3.216 0.892 14.506 1.00 91.56 90 LEU A C 1
ATOM 725 O O . LEU A 1 90 ? -3.418 2.063 14.159 1.00 91.56 90 LEU A O 1
ATOM 729 N N . ASP A 1 91 ? -2.210 0.569 15.315 1.00 91.38 91 ASP A N 1
ATOM 730 C CA . ASP A 1 91 ? -1.286 1.582 15.812 1.00 91.38 91 ASP A CA 1
ATOM 731 C C . ASP A 1 91 ? -0.378 2.108 14.688 1.00 91.38 91 ASP A C 1
ATOM 733 O O . ASP A 1 91 ? -0.200 1.487 13.635 1.00 91.38 91 ASP A O 1
ATOM 737 N N . ALA A 1 92 ? 0.181 3.298 14.904 1.00 90.81 92 ALA A N 1
ATOM 738 C CA . ALA A 1 92 ? 0.977 3.984 13.895 1.00 90.81 92 ALA A CA 1
ATOM 739 C C . ALA A 1 92 ? 2.253 3.217 13.519 1.00 90.81 92 ALA A C 1
ATOM 741 O O . ALA A 1 92 ? 2.633 3.226 12.353 1.00 90.81 92 ALA A O 1
ATOM 742 N N . VAL A 1 93 ? 2.892 2.555 14.487 1.00 92.44 93 VAL A N 1
ATOM 743 C CA . VAL A 1 93 ? 4.168 1.860 14.283 1.00 92.44 93 VAL A CA 1
ATOM 744 C C . VAL A 1 93 ? 3.942 0.619 13.431 1.00 92.44 93 VAL A C 1
ATOM 746 O O . VAL A 1 93 ? 4.614 0.440 12.417 1.00 92.44 93 VAL A O 1
ATOM 749 N N . THR A 1 94 ? 2.940 -0.189 13.779 1.00 93.25 94 THR A N 1
ATOM 750 C CA . THR A 1 94 ? 2.560 -1.373 13.001 1.00 93.25 94 THR A CA 1
ATOM 751 C C . THR A 1 94 ? 2.091 -0.988 11.602 1.00 93.25 94 THR A C 1
ATOM 753 O O . THR A 1 94 ? 2.518 -1.601 10.626 1.00 93.25 94 THR A O 1
ATOM 756 N N . THR A 1 95 ? 1.274 0.066 11.482 1.00 94.12 95 THR A N 1
ATOM 757 C CA . THR A 1 95 ? 0.842 0.590 10.176 1.00 94.12 95 THR A CA 1
ATOM 758 C C . THR A 1 95 ? 2.053 0.952 9.316 1.00 94.12 95 THR A C 1
ATOM 760 O O . THR A 1 95 ? 2.159 0.491 8.183 1.00 94.12 95 THR A O 1
ATOM 763 N N . GLN A 1 96 ? 3.001 1.722 9.859 1.00 93.06 96 GLN A N 1
ATOM 764 C CA . GLN A 1 96 ? 4.194 2.137 9.122 1.00 93.06 96 GLN A CA 1
ATOM 765 C C . GLN A 1 96 ? 5.076 0.947 8.734 1.00 93.06 96 GLN A C 1
ATOM 767 O O . GLN A 1 96 ? 5.608 0.918 7.628 1.00 93.06 96 GLN A O 1
ATOM 772 N N . SER A 1 97 ? 5.207 -0.049 9.614 1.00 94.81 97 SER A N 1
ATOM 773 C CA . SER A 1 97 ? 5.963 -1.269 9.327 1.00 94.81 97 SER A CA 1
ATOM 774 C C . SER A 1 97 ? 5.375 -2.048 8.149 1.00 94.81 97 SER A C 1
ATOM 776 O O . SER A 1 97 ? 6.137 -2.542 7.323 1.00 94.81 97 SER A O 1
ATOM 778 N N . ILE A 1 98 ? 4.044 -2.151 8.059 1.00 95.00 98 ILE A N 1
ATOM 779 C CA . ILE A 1 98 ? 3.356 -2.809 6.938 1.00 95.00 98 ILE A CA 1
ATOM 780 C C . ILE A 1 98 ? 3.606 -2.031 5.644 1.00 95.00 98 ILE A C 1
ATOM 782 O O . ILE A 1 98 ? 4.050 -2.613 4.659 1.00 95.00 98 ILE A O 1
ATOM 786 N N . ILE A 1 99 ? 3.376 -0.712 5.657 1.00 94.75 99 ILE A N 1
ATOM 787 C CA . ILE A 1 99 ? 3.562 0.140 4.474 1.00 94.75 99 ILE A CA 1
ATOM 788 C C . ILE A 1 99 ? 5.010 0.074 3.975 1.00 94.75 99 ILE A C 1
ATOM 790 O O . ILE A 1 99 ? 5.229 -0.161 2.792 1.00 94.75 99 ILE A O 1
ATOM 794 N N . ASN A 1 100 ? 5.996 0.212 4.867 1.00 93.69 100 ASN A N 1
ATOM 795 C CA . ASN A 1 100 ? 7.411 0.152 4.498 1.00 93.69 100 ASN A CA 1
ATOM 796 C C . ASN A 1 100 ? 7.797 -1.202 3.897 1.00 93.69 100 ASN A C 1
ATOM 798 O O . ASN A 1 100 ? 8.503 -1.227 2.893 1.00 93.69 100 ASN A O 1
ATOM 802 N N . GLY A 1 101 ? 7.307 -2.307 4.471 1.00 94.62 101 GLY A N 1
ATOM 803 C CA . GLY A 1 101 ? 7.568 -3.643 3.935 1.00 94.62 101 GLY A CA 1
ATOM 804 C C . GLY A 1 101 ? 7.046 -3.807 2.506 1.00 94.62 101 GLY A C 1
ATOM 805 O O . GLY A 1 101 ? 7.737 -4.362 1.658 1.00 94.62 101 GLY A O 1
ATOM 806 N N . VAL A 1 102 ? 5.861 -3.267 2.203 1.00 94.50 102 VAL A N 1
ATOM 807 C CA . VAL A 1 102 ? 5.318 -3.298 0.836 1.00 94.50 102 VAL A CA 1
ATOM 808 C C . VAL A 1 102 ? 6.105 -2.367 -0.095 1.00 94.50 102 VAL A C 1
ATOM 810 O O . VAL A 1 102 ? 6.441 -2.766 -1.206 1.00 94.50 102 VAL A O 1
ATOM 813 N N . CYS A 1 103 ? 6.461 -1.157 0.346 1.00 93.62 103 CYS A N 1
ATOM 814 C CA . CYS A 1 103 ? 7.283 -0.233 -0.445 1.00 93.62 103 CYS A CA 1
ATOM 815 C C . CYS A 1 103 ? 8.631 -0.849 -0.856 1.00 93.62 103 CYS A C 1
ATOM 817 O O . CYS A 1 103 ? 9.056 -0.662 -1.995 1.00 93.62 103 CYS A O 1
ATOM 819 N N . GLU A 1 104 ? 9.277 -1.593 0.046 1.00 92.38 104 GLU A N 1
ATOM 820 C CA . GLU A 1 104 ? 10.545 -2.283 -0.215 1.00 92.38 104 GLU A CA 1
ATOM 821 C C . GLU A 1 104 ? 10.382 -3.390 -1.265 1.00 92.38 104 GLU A C 1
ATOM 823 O O . GLU A 1 104 ? 11.142 -3.443 -2.229 1.00 92.38 104 GLU A O 1
ATOM 828 N N . VAL A 1 105 ? 9.341 -4.224 -1.147 1.00 92.19 105 VAL A N 1
ATOM 829 C CA . VAL A 1 105 ? 9.068 -5.318 -2.101 1.00 92.19 105 VAL A CA 1
ATOM 830 C C . VAL A 1 105 ? 8.861 -4.807 -3.532 1.00 92.19 105 VAL A C 1
ATOM 832 O O . VAL A 1 105 ? 9.280 -5.463 -4.485 1.00 92.19 105 VAL A O 1
ATOM 835 N N . TYR A 1 106 ? 8.237 -3.640 -3.694 1.00 90.00 106 TYR A N 1
ATOM 836 C CA . TYR A 1 106 ? 7.926 -3.057 -5.004 1.00 90.00 106 TYR A CA 1
ATOM 837 C C . TYR A 1 106 ? 8.891 -1.942 -5.435 1.00 90.00 106 TYR A C 1
ATOM 839 O O . TYR A 1 106 ? 8.606 -1.233 -6.402 1.00 90.00 106 TYR A O 1
ATOM 847 N N . ASN A 1 107 ? 10.033 -1.793 -4.751 1.00 89.00 107 ASN A N 1
ATOM 848 C CA . ASN A 1 107 ? 11.060 -0.787 -5.044 1.00 89.00 107 ASN A CA 1
ATOM 849 C C . ASN A 1 107 ? 10.479 0.626 -5.234 1.00 89.00 107 ASN A C 1
ATOM 851 O O . ASN A 1 107 ? 10.789 1.299 -6.218 1.00 89.00 107 ASN A O 1
ATOM 855 N N . MET A 1 108 ? 9.575 1.057 -4.350 1.00 90.00 108 MET A N 1
ATOM 856 C CA . MET A 1 108 ? 9.005 2.405 -4.432 1.00 90.00 108 MET A CA 1
ATOM 857 C C . MET A 1 108 ? 10.071 3.483 -4.222 1.00 90.00 108 MET A C 1
ATOM 859 O O . MET A 1 108 ? 11.008 3.308 -3.448 1.00 90.00 108 MET A O 1
ATOM 863 N N . ASP A 1 109 ? 9.881 4.628 -4.877 1.00 86.81 109 ASP A N 1
ATOM 864 C CA . ASP A 1 109 ? 10.781 5.770 -4.748 1.00 86.81 109 ASP A CA 1
ATOM 865 C C . ASP A 1 109 ? 10.716 6.410 -3.347 1.00 86.81 109 ASP A C 1
ATOM 867 O O . ASP A 1 109 ? 9.641 6.591 -2.763 1.00 86.81 109 ASP A O 1
ATOM 871 N N . ASP A 1 110 ? 11.871 6.844 -2.839 1.00 84.56 110 ASP A N 1
ATOM 872 C CA . ASP A 1 110 ? 12.019 7.477 -1.524 1.00 84.56 110 ASP A CA 1
ATOM 873 C C . ASP A 1 110 ? 11.118 8.706 -1.340 1.00 84.56 110 ASP A C 1
ATOM 875 O O . ASP A 1 110 ? 10.658 8.993 -0.230 1.00 84.56 110 ASP A O 1
ATOM 879 N N . THR A 1 111 ? 10.856 9.464 -2.407 1.00 86.94 111 THR A N 1
ATOM 880 C CA . THR A 1 111 ? 9.975 10.640 -2.366 1.00 86.94 111 THR A CA 1
ATOM 881 C C . THR A 1 111 ? 8.531 10.220 -2.138 1.00 86.94 111 THR A C 1
ATOM 883 O O . THR A 1 111 ? 7.815 10.847 -1.350 1.00 86.94 111 THR A O 1
ATOM 886 N N . GLN A 1 112 ? 8.100 9.134 -2.782 1.00 85.06 112 GLN A N 1
ATOM 887 C CA . GLN A 1 112 ? 6.758 8.589 -2.598 1.00 85.06 112 GLN A CA 1
ATOM 888 C C . GLN A 1 112 ? 6.589 8.038 -1.181 1.00 85.06 112 GLN A C 1
ATOM 890 O O . GLN A 1 112 ? 5.579 8.320 -0.535 1.00 85.06 112 GLN A O 1
ATOM 895 N N . ILE A 1 113 ? 7.602 7.342 -0.658 1.00 85.00 113 ILE A N 1
ATOM 896 C CA . ILE A 1 113 ? 7.612 6.830 0.720 1.00 85.00 113 ILE A CA 1
ATOM 897 C C . ILE A 1 113 ? 7.505 7.985 1.724 1.00 85.00 113 ILE A C 1
ATOM 899 O O . ILE A 1 113 ? 6.639 7.970 2.600 1.00 85.00 113 ILE A O 1
ATOM 903 N N . LYS A 1 114 ? 8.321 9.036 1.571 1.00 89.00 114 LYS A N 1
ATOM 904 C CA . LYS A 1 114 ? 8.247 10.242 2.419 1.00 89.00 114 LYS A CA 1
ATOM 905 C C . LYS A 1 114 ? 6.872 10.902 2.352 1.00 89.00 114 LYS A C 1
ATOM 907 O O . LYS A 1 114 ? 6.348 11.346 3.373 1.00 89.00 114 LYS A O 1
ATOM 912 N N . THR A 1 115 ? 6.271 10.938 1.165 1.00 89.06 115 THR A N 1
ATOM 913 C CA . THR A 1 115 ? 4.927 11.490 0.976 1.00 89.06 115 THR A CA 1
ATOM 914 C C . THR A 1 115 ? 3.883 10.655 1.721 1.00 89.06 115 THR A C 1
ATOM 916 O O . THR A 1 115 ? 3.084 11.229 2.461 1.00 89.06 115 THR A O 1
ATOM 919 N N . LEU A 1 116 ? 3.923 9.320 1.623 1.00 87.31 116 LEU A N 1
ATOM 920 C CA . LEU A 1 116 ? 3.034 8.426 2.382 1.00 87.31 116 LEU A CA 1
ATOM 921 C C . LEU A 1 116 ? 3.138 8.668 3.891 1.00 87.31 116 LEU A C 1
ATOM 923 O O . LEU A 1 116 ? 2.115 8.849 4.555 1.00 87.31 116 LEU A O 1
ATOM 927 N N . VAL A 1 117 ? 4.362 8.765 4.417 1.00 83.38 117 VAL A N 1
ATOM 928 C CA . VAL A 1 117 ? 4.606 9.076 5.834 1.00 83.38 117 VAL A CA 1
ATOM 929 C C . VAL A 1 117 ? 3.986 10.424 6.207 1.00 83.38 117 VAL A C 1
ATOM 931 O O . VAL A 1 117 ? 3.257 10.520 7.192 1.00 83.38 117 VAL A O 1
ATOM 934 N N . SER A 1 118 ? 4.198 11.465 5.397 1.00 85.31 118 SER A N 1
ATOM 935 C CA . SER A 1 118 ? 3.644 12.799 5.666 1.00 85.31 118 SER A CA 1
ATOM 936 C C . SER A 1 118 ? 2.108 12.822 5.683 1.00 85.31 118 SER A C 1
ATOM 938 O O . SER A 1 118 ? 1.512 13.491 6.528 1.00 85.31 118 SER A O 1
ATOM 940 N N . LEU A 1 119 ? 1.454 12.035 4.818 1.00 84.00 119 LEU A N 1
ATOM 941 C CA . LEU A 1 119 ? -0.003 11.879 4.817 1.00 84.00 119 LEU A CA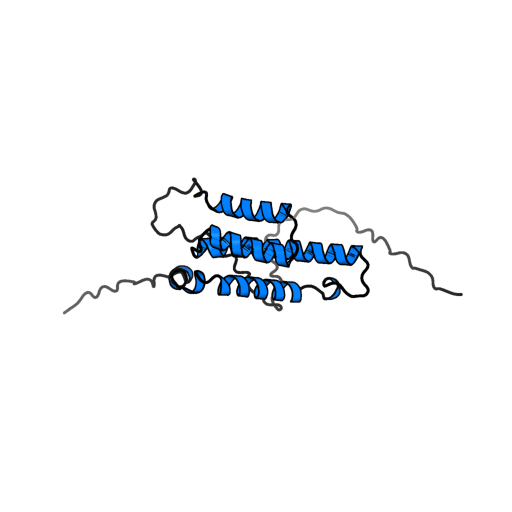 1
ATOM 942 C C . LEU A 1 119 ? -0.495 11.211 6.108 1.00 84.00 119 LEU A C 1
ATOM 944 O O . LEU A 1 119 ? -1.550 11.578 6.631 1.00 84.00 119 LEU A O 1
ATOM 948 N N . ALA A 1 120 ? 0.277 10.265 6.655 1.00 77.00 120 ALA A N 1
ATOM 949 C CA . ALA A 1 120 ? -0.030 9.616 7.929 1.00 77.00 120 ALA A CA 1
ATOM 950 C C . ALA A 1 120 ? -0.006 10.612 9.096 1.00 77.00 120 ALA A C 1
ATOM 952 O O . ALA A 1 120 ? -0.829 10.524 10.009 1.00 77.00 120 ALA A O 1
ATOM 953 N N . GLU A 1 121 ? 0.953 11.540 9.071 1.00 77.38 121 GLU A N 1
ATOM 954 C CA . GLU A 1 121 ? 1.131 12.579 10.084 1.00 77.38 121 GLU A CA 1
ATOM 955 C C . GLU A 1 121 ? 0.046 13.654 9.998 1.00 77.38 121 GLU A C 1
ATOM 957 O O . GLU A 1 121 ? -0.500 14.055 11.024 1.00 77.38 121 GLU A O 1
ATOM 962 N N . LEU A 1 122 ? -0.337 14.072 8.788 1.00 72.88 122 LEU A N 1
ATOM 963 C CA . LEU A 1 122 ? -1.396 15.065 8.594 1.00 72.88 122 LEU A CA 1
ATOM 964 C C . LEU A 1 122 ? -2.747 14.568 9.130 1.00 72.88 122 LEU A C 1
ATOM 966 O O . LEU A 1 122 ? -3.489 15.327 9.754 1.00 72.88 122 LEU A O 1
ATOM 970 N N . ALA A 1 123 ? -3.027 13.272 8.977 1.00 65.56 123 ALA A N 1
ATOM 971 C CA . ALA A 1 123 ? -4.221 12.635 9.528 1.00 65.56 123 ALA A CA 1
ATOM 972 C C . ALA A 1 123 ? -4.256 12.592 11.074 1.00 65.56 123 ALA A C 1
ATOM 974 O O . ALA A 1 123 ? -5.293 12.255 11.644 1.00 65.56 123 ALA A O 1
ATOM 975 N N . LYS A 1 124 ? -3.156 12.923 11.773 1.00 62.38 124 LYS A N 1
ATOM 976 C CA . LYS A 1 124 ? -3.122 13.034 13.244 1.00 62.38 124 LYS A CA 1
ATOM 977 C C . LYS A 1 124 ? -3.700 14.352 13.757 1.00 62.38 124 LYS A C 1
ATOM 979 O O . LYS A 1 124 ? -3.996 14.436 14.947 1.00 62.38 124 LYS A O 1
ATOM 984 N N . SER A 1 125 ? -3.836 15.378 12.912 1.00 44.66 125 SER A N 1
ATOM 985 C CA . SER A 1 125 ? -4.408 16.655 13.337 1.00 44.66 125 SER A CA 1
ATOM 986 C C . SER A 1 125 ? -5.933 16.529 13.418 1.00 44.66 125 SER A C 1
ATOM 988 O O . SER A 1 125 ? -6.573 16.304 12.386 1.00 44.66 125 SER A O 1
ATOM 990 N N . PRO A 1 126 ? -6.556 16.671 14.603 1.00 46.38 126 PRO A N 1
ATOM 991 C CA . PRO A 1 126 ? -7.988 16.896 14.650 1.00 46.38 126 PRO A CA 1
ATOM 992 C C . PRO A 1 126 ? -8.251 18.216 13.926 1.00 46.38 126 PRO A C 1
ATOM 994 O O . PRO A 1 126 ? -7.760 19.267 14.333 1.00 46.38 126 PRO A O 1
ATOM 997 N N . SER A 1 127 ? -9.003 18.151 12.828 1.00 43.12 127 SER A N 1
ATOM 998 C CA . SER A 1 127 ? -9.549 19.318 12.139 1.00 43.12 127 SER A CA 1
ATOM 999 C C . SER A 1 127 ? -10.142 20.291 13.171 1.00 43.12 127 SER A C 1
ATOM 1001 O O . SER A 1 127 ? -11.233 20.072 13.695 1.00 43.12 127 SER A O 1
ATOM 1003 N N . SER A 1 128 ? -9.420 21.381 13.446 1.00 39.50 128 SER A N 1
ATOM 1004 C CA . SER A 1 128 ? -9.752 22.431 14.426 1.00 39.50 128 SER A CA 1
ATOM 1005 C C . SER A 1 128 ? -10.980 23.281 14.029 1.00 39.50 128 SER A C 1
ATOM 1007 O O . SER A 1 128 ? -11.327 24.268 14.674 1.00 39.50 128 SER A O 1
ATOM 1009 N N . HIS A 1 129 ? -11.708 22.893 12.979 1.00 38.72 129 HIS A N 1
ATOM 1010 C CA . HIS A 1 129 ? -12.953 23.532 12.559 1.00 38.72 129 HIS A CA 1
ATOM 1011 C C . HIS A 1 129 ? -14.116 22.542 12.507 1.00 38.72 129 HIS A C 1
ATOM 1013 O O . HIS A 1 129 ? -14.676 22.289 11.447 1.00 38.72 129 HIS A O 1
ATOM 1019 N N . ARG A 1 130 ? -14.515 21.991 13.662 1.00 37.59 130 ARG A N 1
ATOM 1020 C CA . ARG A 1 130 ? -15.881 21.460 13.833 1.00 37.59 130 ARG A CA 1
ATOM 1021 C C . ARG A 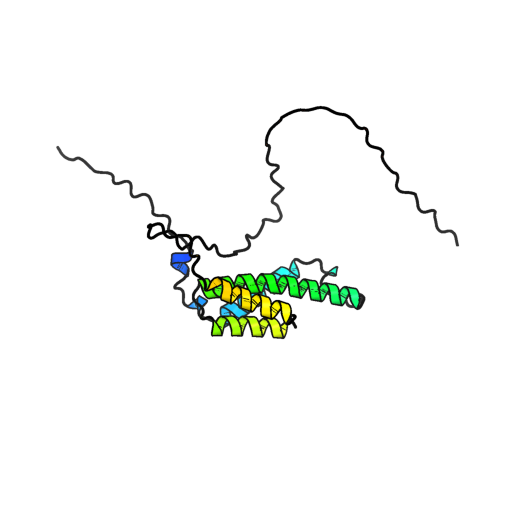1 130 ? -16.314 21.358 15.298 1.00 37.59 130 ARG A C 1
ATOM 1023 O O . ARG A 1 130 ? -16.825 20.339 15.742 1.00 37.59 130 ARG A O 1
ATOM 1030 N N . ALA A 1 131 ? -16.132 22.430 16.065 1.00 38.22 131 ALA A N 1
ATOM 1031 C CA . ALA A 1 131 ? -16.834 22.571 17.337 1.00 38.22 131 ALA A CA 1
ATOM 1032 C C . ALA A 1 131 ? -18.298 22.951 17.055 1.00 38.22 131 ALA A C 1
ATOM 1034 O O . ALA A 1 131 ? -18.650 24.121 16.920 1.00 38.22 131 ALA A O 1
ATOM 1035 N N . SER A 1 132 ? -19.165 21.954 16.917 1.00 37.12 132 SER A N 1
ATOM 1036 C CA . SER A 1 132 ? -20.610 22.125 17.074 1.00 37.12 132 SER A CA 1
ATOM 1037 C C . SER A 1 132 ? -21.168 20.845 17.674 1.00 37.12 132 SER A C 1
ATOM 1039 O O . SER A 1 132 ? -21.156 19.799 17.036 1.00 37.12 132 SER A O 1
ATOM 1041 N N . ASN A 1 133 ? -21.614 20.952 18.924 1.00 40.84 133 ASN A N 1
ATOM 1042 C CA . ASN A 1 133 ? -22.301 19.921 19.694 1.00 40.84 133 ASN A CA 1
ATOM 1043 C C . ASN A 1 133 ? -23.336 19.148 18.859 1.00 40.84 133 ASN A C 1
ATOM 1045 O O . ASN A 1 133 ? -24.454 19.625 18.712 1.00 40.84 133 ASN A O 1
ATOM 1049 N N . THR A 1 134 ? -22.999 17.937 18.414 1.00 41.06 134 THR A N 1
ATOM 1050 C CA . THR A 1 134 ? -23.887 16.764 18.442 1.00 41.06 134 THR A CA 1
ATOM 1051 C C . THR A 1 134 ? -23.016 15.507 18.562 1.00 41.06 134 THR A C 1
ATOM 1053 O O . THR A 1 134 ? -21.997 15.376 17.888 1.00 41.06 134 THR A O 1
ATOM 1056 N N . ASN A 1 135 ? -23.392 14.582 19.446 1.00 42.75 135 ASN A N 1
ATOM 1057 C CA . ASN A 1 135 ? -22.667 13.334 19.734 1.00 42.75 135 ASN A CA 1
ATOM 1058 C C . ASN A 1 135 ? -22.745 12.280 18.598 1.00 42.75 135 ASN A C 1
ATOM 1060 O O . ASN A 1 135 ? -22.708 11.087 18.879 1.00 42.75 135 ASN A O 1
ATOM 1064 N N . ASP A 1 136 ? -22.864 12.689 17.331 1.00 41.16 136 ASP A N 1
ATOM 1065 C CA . ASP A 1 136 ? -23.127 11.779 16.199 1.00 41.16 136 ASP A CA 1
ATOM 1066 C C . ASP A 1 136 ? -22.338 12.104 14.910 1.00 41.16 136 ASP A C 1
ATOM 1068 O O . ASP A 1 136 ? -22.545 11.475 13.873 1.00 41.16 136 ASP A O 1
ATOM 1072 N N . ASP A 1 137 ? -21.415 13.070 14.934 1.00 39.75 137 ASP A N 1
ATOM 1073 C CA . ASP A 1 137 ? -20.885 13.671 13.698 1.00 39.75 137 ASP A CA 1
ATOM 1074 C C . ASP A 1 137 ? -19.457 13.256 13.285 1.00 39.75 137 ASP A C 1
ATOM 1076 O O . ASP A 1 137 ? -18.960 13.717 12.251 1.00 39.75 137 ASP A O 1
ATOM 1080 N N . ASP A 1 138 ? -18.812 12.361 14.038 1.00 44.06 138 ASP A N 1
ATOM 1081 C CA . ASP A 1 138 ? -17.386 12.021 13.868 1.00 44.06 138 ASP A CA 1
ATOM 1082 C C . ASP A 1 138 ? -17.120 10.906 12.830 1.00 44.06 138 ASP A C 1
ATOM 1084 O O . ASP A 1 138 ? -15.980 10.544 12.547 1.00 44.06 138 ASP A O 1
ATOM 1088 N N . TYR A 1 139 ? -18.171 10.345 12.221 1.00 47.03 139 TYR A N 1
ATOM 1089 C CA . TYR A 1 139 ? -18.076 9.156 11.353 1.00 47.03 139 TYR A CA 1
ATOM 1090 C C . TYR A 1 139 ? -18.060 9.476 9.850 1.00 47.03 139 TYR A C 1
ATOM 1092 O O . TYR A 1 139 ? -18.047 8.568 9.023 1.00 47.03 139 TYR A O 1
ATOM 1100 N N . LYS A 1 140 ? -18.084 10.762 9.473 1.00 45.38 140 LYS A N 1
ATOM 1101 C CA . LYS A 1 140 ? -18.111 11.193 8.061 1.00 45.38 140 LYS A CA 1
ATOM 1102 C C . LYS A 1 140 ? -16.757 11.116 7.345 1.00 45.38 140 LYS A C 1
ATOM 1104 O O . LYS A 1 140 ? -16.715 11.378 6.145 1.00 45.38 140 LYS A O 1
ATOM 1109 N N . ALA A 1 141 ? -15.676 10.733 8.026 1.00 47.28 141 ALA A N 1
ATOM 1110 C CA . ALA A 1 141 ? -14.429 10.349 7.368 1.00 47.28 141 ALA A CA 1
ATOM 1111 C C . ALA A 1 141 ? -14.629 8.972 6.710 1.00 47.28 141 ALA A C 1
ATOM 1113 O O . ALA A 1 141 ? -14.358 7.926 7.299 1.00 47.28 141 ALA A O 1
ATOM 1114 N N . GLY A 1 142 ? -15.249 8.997 5.528 1.00 47.53 142 GLY A N 1
ATOM 1115 C CA . GLY A 1 142 ? -15.617 7.817 4.763 1.00 47.53 142 GLY A CA 1
ATOM 1116 C C . GLY A 1 142 ? -14.394 6.968 4.447 1.00 47.53 142 GLY A C 1
ATOM 1117 O O . GLY A 1 142 ? -13.372 7.482 4.000 1.00 47.53 142 GLY A O 1
ATOM 1118 N N . MET A 1 143 ? -14.519 5.657 4.659 1.00 49.12 143 MET A N 1
ATOM 1119 C CA . MET A 1 143 ? -13.600 4.709 4.041 1.00 49.12 143 MET A CA 1
ATOM 1120 C C . MET A 1 143 ? -13.538 4.987 2.540 1.00 49.12 143 MET A C 1
ATOM 1122 O O . MET A 1 143 ? -14.581 5.117 1.892 1.00 49.12 143 MET A O 1
ATOM 1126 N N . ILE A 1 144 ? -12.333 4.976 1.980 1.00 56.62 144 ILE A N 1
ATOM 1127 C CA . ILE A 1 144 ? -12.164 4.786 0.542 1.00 56.62 144 ILE A CA 1
ATOM 1128 C C . ILE A 1 144 ? -12.403 3.294 0.293 1.00 56.62 144 ILE A C 1
ATOM 1130 O O . ILE A 1 144 ? -11.480 2.486 0.292 1.00 56.62 144 ILE A O 1
ATOM 1134 N N . LEU A 1 145 ? -13.676 2.910 0.206 1.00 43.16 145 LEU A N 1
ATOM 1135 C CA . LEU A 1 145 ? -14.075 1.684 -0.468 1.00 43.16 145 LEU A CA 1
ATOM 1136 C C . LEU A 1 145 ? -14.264 2.081 -1.926 1.00 43.16 145 LEU A C 1
ATOM 1138 O O . LEU A 1 145 ? -15.215 2.800 -2.241 1.00 43.16 145 LEU A O 1
ATOM 1142 N N . GLU A 1 146 ? -13.358 1.664 -2.809 1.00 44.28 146 GLU A N 1
ATOM 1143 C CA . GLU A 1 146 ? -13.651 1.739 -4.236 1.00 44.28 146 GLU A CA 1
ATOM 1144 C C . GLU A 1 146 ? -14.945 0.967 -4.484 1.00 44.28 146 GLU A C 1
ATOM 1146 O O . GLU A 1 146 ? -15.069 -0.227 -4.203 1.00 44.28 146 GLU A O 1
ATOM 1151 N N . THR A 1 147 ? -15.956 1.693 -4.947 1.00 39.41 147 THR A N 1
ATOM 1152 C CA . THR A 1 147 ? -17.184 1.080 -5.422 1.00 39.41 147 THR A CA 1
ATOM 1153 C C . THR A 1 147 ? -16.812 0.286 -6.663 1.00 39.41 147 THR A C 1
ATOM 1155 O O . THR A 1 147 ? -16.304 0.843 -7.634 1.00 39.41 147 THR A O 1
ATOM 1158 N N . VAL A 1 148 ? -17.040 -1.028 -6.622 1.00 40.34 148 VAL A N 1
ATOM 1159 C CA . VAL A 1 148 ? -16.999 -1.878 -7.814 1.00 40.34 148 VAL A CA 1
ATOM 1160 C C . VAL A 1 148 ? -17.999 -1.280 -8.801 1.00 40.34 148 VAL A C 1
ATOM 1162 O O . VAL A 1 148 ? -19.208 -1.406 -8.621 1.00 40.34 148 VAL A O 1
ATOM 1165 N N . ARG A 1 149 ? -17.490 -0.546 -9.791 1.00 42.78 149 ARG A N 1
ATOM 1166 C CA . ARG A 1 149 ? -18.301 0.042 -10.853 1.00 42.78 149 ARG A CA 1
ATOM 1167 C C . ARG A 1 149 ? -18.750 -1.105 -11.756 1.00 42.78 149 ARG A C 1
ATOM 1169 O O . ARG A 1 149 ? -17.913 -1.881 -12.220 1.00 42.78 149 ARG A O 1
ATOM 1176 N N . ASP A 1 150 ? -20.059 -1.243 -11.943 1.00 43.31 150 ASP A N 1
ATOM 1177 C CA . ASP A 1 150 ? -20.628 -2.266 -12.817 1.00 43.31 150 ASP A CA 1
ATOM 1178 C C . ASP A 1 150 ? -20.134 -2.011 -14.256 1.00 43.31 150 ASP A C 1
ATOM 1180 O O . ASP A 1 150 ? -20.309 -0.899 -14.768 1.00 43.31 150 ASP A O 1
ATOM 1184 N N . PRO A 1 151 ? -19.493 -2.987 -14.925 1.00 52.16 151 PRO A N 1
ATOM 1185 C CA . PRO A 1 151 ? -19.012 -2.820 -16.296 1.00 52.16 151 PRO A CA 1
ATOM 1186 C C . PRO A 1 151 ? -20.130 -2.555 -17.321 1.00 52.16 151 PRO A C 1
ATOM 1188 O O . PRO A 1 151 ? -19.819 -2.217 -18.461 1.00 52.16 151 PRO A O 1
ATOM 1191 N N . ASN A 1 152 ? -21.406 -2.679 -16.940 1.00 46.78 152 ASN A N 1
ATOM 1192 C CA . ASN A 1 152 ? -22.562 -2.407 -17.795 1.00 46.78 152 ASN A CA 1
ATOM 1193 C C . ASN A 1 152 ? -23.249 -1.052 -17.547 1.00 46.78 152 ASN A C 1
ATOM 1195 O O . ASN A 1 152 ? -24.290 -0.774 -18.149 1.00 46.78 152 ASN A O 1
ATOM 1199 N N . GLU A 1 153 ? -22.710 -0.186 -16.686 1.00 43.81 153 GLU A N 1
ATOM 1200 C CA . GLU A 1 153 ? -23.345 1.100 -16.395 1.00 43.81 153 GLU A CA 1
ATOM 1201 C C . GLU A 1 153 ? -23.043 2.137 -17.497 1.00 43.81 153 GLU A C 1
ATOM 1203 O O . GLU A 1 153 ? -21.974 2.745 -17.560 1.00 43.81 153 GLU A O 1
ATOM 1208 N N . THR A 1 154 ? -23.998 2.347 -18.408 1.00 47.88 154 THR A N 1
ATOM 1209 C CA . THR A 1 154 ? -23.919 3.421 -19.413 1.00 47.88 154 THR A CA 1
ATOM 1210 C C . THR A 1 154 ? -23.962 4.807 -18.753 1.00 47.88 154 THR A C 1
ATOM 1212 O O . THR A 1 154 ? -24.740 4.996 -17.811 1.00 47.88 154 THR A O 1
ATOM 1215 N N . PRO A 1 155 ? -23.223 5.815 -19.262 1.00 37.44 155 PRO A N 1
ATOM 1216 C CA . PRO A 1 155 ? -23.186 7.143 -18.656 1.00 37.44 155 PRO A CA 1
ATOM 1217 C C . PRO A 1 155 ? -24.576 7.788 -18.606 1.00 37.44 155 PRO A C 1
ATOM 1219 O O . PRO A 1 155 ? -25.220 7.993 -19.638 1.00 37.44 155 PRO A O 1
ATOM 1222 N N . ARG A 1 156 ? -25.034 8.171 -17.406 1.00 36.97 156 ARG A N 1
ATOM 1223 C CA . ARG A 1 156 ? -26.194 9.057 -17.257 1.00 36.97 156 ARG A CA 1
ATOM 1224 C C . ARG A 1 156 ? -25.833 10.443 -17.786 1.00 36.97 156 ARG A C 1
ATOM 1226 O O . ARG A 1 156 ? -25.123 11.201 -17.132 1.00 36.97 156 ARG A O 1
ATOM 1233 N N . VAL A 1 157 ? -26.371 10.783 -18.954 1.00 36.62 157 VAL A N 1
ATOM 1234 C CA . VAL A 1 157 ? -26.473 12.168 -19.420 1.00 36.62 157 VAL A CA 1
ATOM 1235 C C . VAL A 1 157 ? -27.440 12.899 -18.492 1.00 36.62 157 VAL A C 1
ATOM 1237 O O . VAL A 1 157 ? -28.653 12.685 -18.528 1.00 36.62 157 VAL A O 1
ATOM 1240 N N . SER A 1 158 ? -26.897 13.758 -17.637 1.00 37.94 158 SER A N 1
ATOM 1241 C CA . SER A 1 158 ? -27.676 14.723 -16.870 1.00 37.94 158 SER A CA 1
ATOM 1242 C C . SER A 1 158 ? -28.272 15.750 -17.835 1.00 37.94 158 SER A C 1
ATOM 1244 O O . SER A 1 158 ? -27.563 16.606 -18.358 1.00 37.94 158 SER A O 1
ATOM 1246 N N . LYS A 1 159 ? -29.582 15.661 -18.084 1.00 40.28 159 LYS A N 1
ATOM 1247 C CA . LYS A 1 159 ? -30.368 16.751 -18.678 1.00 40.28 159 LYS A CA 1
ATOM 1248 C C . LYS A 1 159 ? -30.357 17.940 -17.716 1.00 40.28 159 LYS A C 1
ATOM 1250 O O . LYS A 1 159 ? -30.854 17.819 -16.599 1.00 40.28 159 LYS A O 1
ATOM 1255 N N . GLY A 1 160 ? -29.839 19.076 -18.167 1.00 32.88 160 GLY A N 1
ATOM 1256 C CA . GLY A 1 160 ?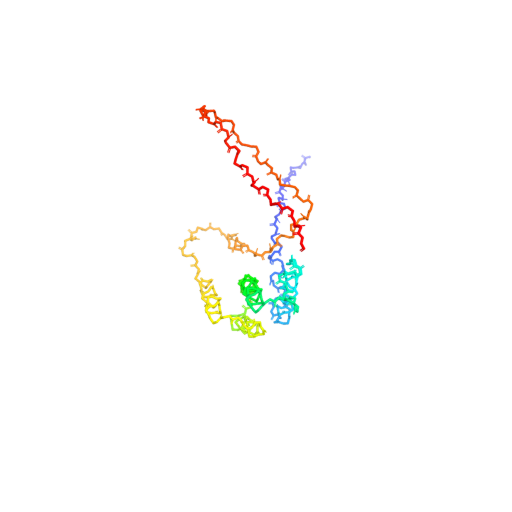 -29.892 20.338 -17.440 1.00 32.88 160 GLY A CA 1
ATOM 1257 C C . GLY A 1 160 ? -29.849 21.528 -18.394 1.00 32.88 160 GLY A C 1
ATOM 1258 O O . GLY A 1 160 ? -28.808 21.790 -18.976 1.00 32.88 160 GLY A O 1
ATOM 1259 N N . ALA A 1 161 ? -30.997 22.203 -18.482 1.00 35.16 161 ALA A N 1
ATOM 1260 C CA . ALA A 1 161 ? -31.238 23.589 -18.890 1.00 35.16 161 ALA A CA 1
ATOM 1261 C C . ALA A 1 161 ? -30.873 24.033 -20.322 1.00 35.16 161 ALA A C 1
ATOM 1263 O O . ALA A 1 161 ? -29.718 24.230 -20.685 1.00 35.16 161 ALA A O 1
ATOM 1264 N N . GLU A 1 162 ? -31.933 24.284 -21.091 1.00 38.50 162 GLU A N 1
ATOM 1265 C CA . GLU A 1 162 ? -31.964 25.232 -22.201 1.00 38.50 162 GLU A CA 1
ATOM 1266 C C . GLU A 1 162 ? -31.666 26.649 -21.677 1.00 38.50 162 GLU A C 1
ATOM 1268 O O . GLU A 1 162 ? -32.336 27.104 -20.753 1.00 38.50 162 GLU A O 1
ATOM 1273 N N . ASP A 1 163 ? -30.716 27.356 -22.288 1.00 36.12 163 ASP A N 1
ATOM 1274 C CA . ASP A 1 163 ? -30.852 28.793 -22.542 1.00 36.12 163 ASP A CA 1
ATOM 1275 C C . ASP A 1 163 ? -30.028 29.167 -23.781 1.00 36.12 163 ASP A C 1
ATOM 1277 O O . ASP A 1 163 ? -28.903 28.702 -23.979 1.00 36.12 163 ASP A O 1
ATOM 1281 N N . GLY A 1 164 ? -30.650 29.925 -24.677 1.00 37.00 164 GLY A N 1
ATOM 1282 C CA . GLY A 1 164 ? -30.143 30.204 -26.010 1.00 37.00 164 GLY A CA 1
ATOM 1283 C C . GLY A 1 164 ? -29.285 31.460 -26.062 1.00 37.00 164 GLY A C 1
ATOM 1284 O O . GLY A 1 164 ? -29.613 32.467 -25.452 1.00 37.00 164 GLY A O 1
ATOM 1285 N N . THR A 1 165 ? -28.245 31.447 -26.895 1.00 37.31 165 THR A N 1
ATOM 1286 C CA . THR A 1 165 ? -27.793 32.617 -27.667 1.00 37.31 165 THR A CA 1
ATOM 1287 C C . THR A 1 165 ? -27.009 32.129 -28.888 1.00 37.31 165 THR A C 1
ATOM 1289 O O . THR A 1 165 ? -26.243 31.171 -28.821 1.00 37.31 165 THR A O 1
ATOM 1292 N N . LYS A 1 166 ? -27.309 32.755 -30.028 1.00 40.97 166 LYS A N 1
ATOM 1293 C CA . LYS A 1 166 ? -26.832 32.466 -31.384 1.00 40.97 166 LYS A CA 1
ATOM 1294 C C . LYS A 1 166 ? -25.406 32.974 -31.624 1.00 40.97 166 LYS A C 1
ATOM 1296 O O . LYS A 1 166 ? -25.037 33.989 -31.052 1.00 40.97 166 LYS A O 1
ATOM 1301 N N . ASP A 1 167 ? -24.709 32.277 -32.524 1.00 37.12 167 ASP A N 1
ATOM 1302 C CA . ASP A 1 167 ? -23.741 32.725 -33.554 1.00 37.12 167 ASP A CA 1
ATOM 1303 C C . ASP A 1 167 ? -22.691 31.606 -33.701 1.00 37.12 167 ASP A C 1
ATOM 1305 O O . ASP A 1 167 ? -22.072 31.190 -32.733 1.00 37.12 167 ASP A O 1
ATOM 1309 N N . GLY A 1 168 ? -22.538 30.907 -34.827 1.00 35.97 168 GLY A N 1
ATOM 1310 C CA . GLY A 1 168 ? -22.317 31.420 -36.174 1.00 35.97 168 GLY A CA 1
ATOM 1311 C C . GLY A 1 168 ? -20.873 31.078 -36.568 1.00 35.97 168 GLY A C 1
ATOM 1312 O O . GLY A 1 168 ? -19.973 31.869 -36.321 1.00 35.97 168 GLY A O 1
ATOM 1313 N N . GLY A 1 169 ? -20.627 29.890 -37.140 1.00 32.09 169 GLY A N 1
ATOM 1314 C CA . GLY A 1 169 ? -19.283 29.498 -37.592 1.00 32.09 169 GLY A CA 1
ATOM 1315 C C . GLY A 1 169 ? -19.174 28.048 -38.076 1.00 32.09 169 GLY A C 1
ATOM 1316 O O . GLY A 1 169 ? -19.182 27.111 -37.288 1.00 32.09 169 GLY A O 1
ATOM 1317 N N . THR A 1 170 ? -19.092 27.888 -39.392 1.00 42.91 170 THR A N 1
ATOM 1318 C CA . THR A 1 170 ? -18.956 26.664 -40.204 1.00 42.91 170 THR A CA 1
ATOM 1319 C C . THR A 1 170 ? -17.755 25.778 -39.809 1.00 42.91 170 THR A C 1
ATOM 1321 O O . THR A 1 170 ? -16.693 26.319 -39.502 1.00 42.91 170 THR A O 1
ATOM 1324 N N . PRO A 1 171 ? -17.839 24.431 -39.895 1.00 39.59 171 PRO A N 1
ATOM 1325 C CA . PRO A 1 171 ? -16.690 23.557 -39.662 1.00 39.59 171 PRO A CA 1
ATOM 1326 C C . PRO A 1 171 ? -15.835 23.419 -40.932 1.00 39.59 171 PRO A C 1
ATOM 1328 O O . PRO A 1 171 ? -16.309 22.941 -41.962 1.00 39.59 171 PRO A O 1
ATOM 1331 N N . VAL A 1 172 ? -14.554 23.794 -40.860 1.00 41.12 172 VAL A N 1
ATOM 1332 C CA . VAL A 1 172 ? -13.563 23.395 -41.869 1.00 41.12 172 VAL A CA 1
ATOM 1333 C C . VAL A 1 172 ? -13.001 22.039 -41.461 1.00 41.12 172 VAL A C 1
ATOM 1335 O O . VAL A 1 172 ? -12.243 21.909 -40.503 1.00 41.12 172 VAL A O 1
ATOM 1338 N N . VAL A 1 173 ? -13.417 21.022 -42.207 1.00 43.84 173 VAL A N 1
ATOM 1339 C CA . VAL A 1 173 ? -12.870 19.668 -42.184 1.00 43.84 173 VAL A CA 1
ATOM 1340 C C . VAL A 1 173 ? -11.463 19.737 -42.779 1.00 43.84 173 VAL A C 1
ATOM 1342 O O . VAL A 1 173 ? -11.316 19.961 -43.979 1.00 43.84 173 VAL A O 1
ATOM 1345 N N . SER A 1 174 ? -10.425 19.580 -41.956 1.00 40.19 174 SER A N 1
ATOM 1346 C CA . SER A 1 174 ? -9.065 19.389 -42.467 1.00 40.19 174 SER A CA 1
ATOM 1347 C C . SER A 1 174 ? -8.824 17.901 -42.683 1.00 40.19 174 SER A C 1
ATOM 1349 O O . SER A 1 174 ? -8.885 17.094 -41.754 1.00 40.19 174 SER A O 1
ATOM 1351 N N . ALA A 1 175 ? -8.633 17.562 -43.952 1.00 41.56 175 ALA A N 1
ATOM 1352 C CA . ALA A 1 175 ? -8.423 16.228 -44.468 1.00 41.56 175 ALA A CA 1
ATOM 1353 C C . ALA A 1 175 ? -7.099 15.619 -43.984 1.00 41.56 175 ALA A C 1
ATOM 1355 O O . ALA A 1 175 ? -6.059 16.274 -43.941 1.00 41.56 175 ALA A O 1
ATOM 1356 N N . VAL A 1 176 ? -7.148 14.322 -43.691 1.00 46.59 176 VAL A N 1
ATOM 1357 C CA . VAL A 1 176 ? -5.978 13.453 -43.549 1.00 46.59 176 VAL A CA 1
ATOM 1358 C C . VAL A 1 176 ? -5.362 13.252 -44.943 1.00 46.59 176 VAL A C 1
ATOM 1360 O O . VAL A 1 176 ? -6.085 12.822 -45.846 1.00 46.59 176 VAL A O 1
ATOM 1363 N N . PRO A 1 177 ? -4.066 13.532 -45.172 1.00 44.81 177 PRO A N 1
ATOM 1364 C CA . PRO A 1 177 ? -3.427 13.179 -46.432 1.00 44.81 177 PRO A CA 1
ATOM 1365 C C . PRO A 1 177 ? -3.154 11.670 -46.508 1.00 44.81 177 PRO A C 1
ATOM 1367 O O . PRO A 1 177 ? -2.631 11.055 -45.579 1.00 44.81 177 PRO A O 1
ATOM 1370 N N . ALA A 1 178 ? -3.527 11.091 -47.649 1.00 43.75 178 ALA A N 1
ATOM 1371 C CA . ALA A 1 178 ? -3.303 9.703 -48.018 1.00 43.75 178 ALA A CA 1
ATOM 1372 C C . ALA A 1 178 ? -1.804 9.378 -48.148 1.00 43.75 178 ALA A C 1
ATOM 1374 O O . ALA A 1 178 ? -1.044 10.125 -48.765 1.00 43.75 178 ALA A O 1
ATOM 1375 N N . VAL A 1 179 ? -1.400 8.229 -47.605 1.00 58.88 179 VAL A N 1
ATOM 1376 C CA . VAL A 1 179 ? -0.078 7.624 -47.816 1.00 58.88 179 VAL A CA 1
ATOM 1377 C C . VAL A 1 179 ? -0.112 6.843 -49.139 1.00 58.88 179 VAL A C 1
ATOM 1379 O O . VAL A 1 179 ? -0.976 5.975 -49.285 1.00 58.88 179 VAL A O 1
ATOM 1382 N N . PRO A 1 180 ? 0.773 7.118 -50.115 1.00 58.81 180 PRO A N 1
ATOM 1383 C CA . PRO A 1 180 ? 0.827 6.349 -51.351 1.00 58.81 180 PRO A CA 1
ATOM 1384 C C . PRO A 1 180 ? 1.473 4.972 -51.154 1.00 58.81 180 PRO A C 1
ATOM 1386 O O . PRO A 1 180 ? 2.352 4.768 -50.316 1.00 58.81 180 PRO A O 1
ATOM 1389 N N . ALA A 1 181 ? 0.984 4.037 -51.966 1.00 46.72 181 ALA A N 1
ATOM 1390 C CA . ALA A 1 181 ? 1.358 2.637 -52.018 1.00 46.72 181 ALA A CA 1
ATOM 1391 C C . ALA A 1 181 ? 2.855 2.414 -52.283 1.00 46.72 181 ALA A C 1
ATOM 1393 O O . ALA A 1 181 ? 3.512 3.150 -53.017 1.00 46.72 181 ALA A O 1
ATOM 1394 N N . ARG A 1 182 ? 3.359 1.342 -51.677 1.00 45.06 182 ARG A N 1
ATOM 1395 C CA . ARG A 1 182 ? 4.705 0.802 -51.835 1.00 45.06 182 ARG A CA 1
ATOM 1396 C C . ARG A 1 182 ? 4.763 -0.025 -53.126 1.00 45.06 182 ARG A C 1
ATOM 1398 O O . ARG A 1 182 ? 4.127 -1.072 -53.193 1.00 45.06 182 ARG A O 1
ATOM 1405 N N . GLU A 1 183 ? 5.538 0.426 -54.106 1.00 48.91 183 GLU A N 1
ATOM 1406 C CA . GLU A 1 183 ? 6.096 -0.416 -55.172 1.00 48.91 183 GLU A CA 1
ATOM 1407 C C . GLU A 1 183 ? 7.619 -0.459 -55.000 1.00 48.91 183 GLU A C 1
ATOM 1409 O O . GLU A 1 183 ? 8.247 0.586 -54.808 1.00 48.91 183 GLU A O 1
ATOM 1414 N N . GLY A 1 184 ? 8.189 -1.668 -55.032 1.00 49.03 184 GLY A N 1
ATOM 1415 C CA . GLY A 1 184 ? 9.620 -1.947 -54.868 1.00 49.03 184 GLY A CA 1
ATOM 1416 C C . GLY A 1 184 ? 9.896 -3.011 -53.822 1.00 49.03 184 GLY A C 1
ATOM 1417 O O . GLY A 1 184 ? 10.093 -2.631 -52.644 1.00 49.03 184 GLY A O 1
#

Secondary structure (DSSP, 8-state):
----------------HHHHHTT-GGGG-HHHHHHHHHHHHHHHHHHS-GGGS--TTS-HHHHHHHHHHHHHHHHHHHHHHHHHHHHTT--HHHHHHHHHHHHHHTT--HHHHHHHHHHHHHTTS--SS-----TT-TT-S---------TT----------------------PPPPPPP---

pLDDT: mean 70.11, std 23.23, range [32.09, 97.12]